Protein AF-A0A3D1ZAY9-F1 (afdb_monomer_lite)

Secondary structure (DSSP, 8-state):
-HHHHHHH-TT--SSEEEEEE-TT-EEEEEETTTTEEEEEE------GGG--

Foldseek 3Di:
DVVVCQLPPPPDADAWDDWDQDPQRWIWTAHPVNRDIDIDHPDPPPDPVNVD

pLDDT: mean 80.13, std 13.89, range [57.09, 97.25]

Radius of gyration: 15.23 Å; chains: 1; bounding box: 34×15×45 Å

Structure (mmCIF, N/CA/C/O backbone):
data_AF-A0A3D1ZAY9-F1
#
_entry.id   AF-A0A3D1ZAY9-F1
#
loop_
_atom_site.group_PDB
_atom_site.id
_atom_site.type_symbol
_atom_site.label_atom_id
_atom_site.label_alt_id
_atom_site.label_comp_id
_atom_site.label_asym_id
_atom_site.label_entity_id
_atom_site.label_seq_id
_atom_site.pdbx_PDB_ins_code
_atom_site.Cartn_x
_atom_site.Cartn_y
_atom_site.Cartn_z
_atom_site.occupancy
_atom_site.B_iso_or_equiv
_atom_site.auth_seq_id
_atom_site.auth_comp_id
_atom_site.auth_asym_id
_atom_site.auth_atom_id
_atom_site.pdbx_PDB_model_num
ATOM 1 N N . THR A 1 1 ? 22.814 0.206 -12.154 1.00 62.03 1 THR A N 1
ATOM 2 C CA . THR A 1 1 ? 22.063 1.342 -12.737 1.00 62.03 1 THR A CA 1
ATOM 3 C C . THR A 1 1 ? 20.982 1.777 -11.758 1.00 62.03 1 THR A C 1
ATOM 5 O O . THR A 1 1 ? 20.607 0.955 -10.923 1.00 62.03 1 THR A O 1
ATOM 8 N N . PRO A 1 2 ? 20.456 3.013 -11.842 1.00 59.25 2 PRO A N 1
ATOM 9 C CA . PRO A 1 2 ? 19.319 3.453 -11.023 1.00 59.25 2 PRO A CA 1
ATOM 10 C C . PRO A 1 2 ? 18.120 2.491 -11.096 1.00 59.25 2 PRO A C 1
ATOM 12 O O . PRO A 1 2 ? 17.464 2.239 -10.092 1.00 59.25 2 PRO A O 1
ATOM 15 N N . PHE A 1 3 ? 17.915 1.867 -12.264 1.00 59.16 3 PHE A N 1
ATOM 16 C CA . PHE A 1 3 ? 16.918 0.820 -12.495 1.00 59.16 3 PHE A CA 1
ATOM 17 C C . PHE A 1 3 ? 17.086 -0.401 -11.569 1.00 59.16 3 PHE A C 1
ATOM 19 O O . PHE A 1 3 ? 16.129 -0.800 -10.913 1.00 59.16 3 PHE A O 1
ATOM 26 N N . HIS A 1 4 ? 18.302 -0.954 -11.445 1.00 57.09 4 HIS A N 1
ATOM 27 C CA . HIS A 1 4 ? 18.563 -2.090 -10.546 1.00 57.09 4 HIS A CA 1
ATOM 28 C C . HIS A 1 4 ? 18.360 -1.736 -9.069 1.00 57.09 4 HIS A C 1
ATOM 30 O O . HIS A 1 4 ? 17.738 -2.506 -8.341 1.00 57.09 4 HIS A O 1
ATOM 36 N N . ALA A 1 5 ? 18.830 -0.566 -8.629 1.00 57.31 5 ALA A N 1
ATOM 37 C CA . ALA A 1 5 ? 18.687 -0.147 -7.236 1.00 57.31 5 ALA A CA 1
ATOM 38 C C . ALA A 1 5 ? 17.214 0.060 -6.863 1.00 57.31 5 ALA A C 1
ATOM 40 O O . ALA A 1 5 ? 16.770 -0.439 -5.834 1.00 57.31 5 ALA A O 1
ATOM 41 N N . ALA A 1 6 ? 16.432 0.708 -7.732 1.00 58.16 6 ALA A N 1
ATOM 42 C CA . ALA A 1 6 ? 14.997 0.845 -7.529 1.00 58.16 6 ALA A CA 1
ATOM 43 C C . ALA A 1 6 ? 14.316 -0.529 -7.510 1.00 58.16 6 ALA A C 1
ATOM 45 O O . ALA A 1 6 ? 13.545 -0.781 -6.593 1.00 58.16 6 ALA A O 1
ATOM 46 N N . SER A 1 7 ? 14.642 -1.431 -8.450 1.00 58.00 7 SER A N 1
ATOM 47 C CA . SER A 1 7 ? 14.033 -2.770 -8.528 1.00 58.00 7 SER A CA 1
ATOM 48 C C . SER A 1 7 ? 14.247 -3.643 -7.287 1.00 58.00 7 SER A C 1
ATOM 50 O O . SER A 1 7 ? 13.433 -4.526 -7.049 1.00 58.00 7 SER A O 1
ATOM 52 N N . GLN A 1 8 ? 15.302 -3.386 -6.504 1.00 61.38 8 GLN A N 1
ATOM 53 C CA . GLN A 1 8 ? 15.660 -4.151 -5.300 1.00 61.38 8 GLN A CA 1
ATOM 54 C C . GLN A 1 8 ? 15.362 -3.403 -3.991 1.00 61.38 8 GLN A C 1
ATOM 56 O O . GLN A 1 8 ? 15.276 -4.019 -2.934 1.00 61.38 8 GLN A O 1
ATOM 61 N N . THR A 1 9 ? 15.222 -2.074 -4.036 1.00 60.75 9 THR A N 1
ATOM 62 C CA . THR A 1 9 ? 14.946 -1.253 -2.850 1.00 60.75 9 THR A CA 1
ATOM 63 C C . THR A 1 9 ? 13.439 -1.132 -2.680 1.00 60.75 9 THR A C 1
ATOM 65 O O . THR A 1 9 ? 12.770 -0.365 -3.378 1.00 60.75 9 THR A O 1
ATOM 68 N N . GLU A 1 10 ? 12.917 -1.923 -1.745 1.00 63.06 10 GLU A N 1
ATOM 69 C CA . GLU A 1 10 ? 11.485 -2.111 -1.520 1.00 63.06 10 GLU A CA 1
ATOM 70 C C . GLU A 1 10 ? 10.650 -0.825 -1.351 1.00 63.06 10 GLU A C 1
ATOM 72 O O . GLU A 1 10 ? 9.587 -0.789 -1.967 1.00 63.06 10 GLU A O 1
ATOM 77 N N . PRO A 1 11 ? 11.074 0.262 -0.662 1.00 66.62 11 PRO A N 1
ATOM 78 C CA . PRO A 1 11 ? 10.159 1.373 -0.370 1.00 66.62 11 PRO A CA 1
ATOM 79 C C . PRO A 1 11 ? 9.841 2.310 -1.547 1.00 66.62 11 PRO A C 1
ATOM 81 O O . PRO A 1 11 ? 9.034 3.222 -1.380 1.00 66.62 11 PRO A O 1
ATOM 84 N N . VAL A 1 12 ? 10.467 2.155 -2.720 1.00 78.12 12 VAL A N 1
ATOM 85 C CA . VAL A 1 12 ? 10.257 3.090 -3.839 1.00 78.12 12 VAL A CA 1
ATOM 86 C C . VAL A 1 12 ? 9.175 2.577 -4.783 1.00 78.12 12 VAL A C 1
ATOM 88 O O . VAL A 1 12 ? 9.293 1.481 -5.341 1.00 78.12 12 VAL A O 1
ATOM 91 N N . PHE A 1 13 ? 8.159 3.410 -5.017 1.00 79.50 13 PHE A N 1
ATOM 92 C CA . PHE A 1 13 ? 7.134 3.155 -6.024 1.00 79.50 13 PHE A CA 1
ATOM 93 C C . PHE A 1 13 ? 7.682 3.293 -7.443 1.00 79.50 13 PHE A C 1
ATOM 95 O O . PHE A 1 13 ? 8.405 4.239 -7.764 1.00 79.50 13 PHE A O 1
ATOM 102 N N . TRP A 1 14 ? 7.271 2.389 -8.325 1.00 80.81 14 TRP A N 1
ATOM 103 C CA . TRP A 1 14 ? 7.523 2.490 -9.753 1.00 80.81 14 TRP A CA 1
ATOM 104 C C . TRP A 1 14 ? 6.251 2.133 -10.527 1.00 80.81 14 TRP A C 1
ATOM 106 O O . TRP A 1 14 ? 5.779 0.999 -10.498 1.00 80.81 14 TRP A O 1
ATOM 116 N N . GLY A 1 15 ? 5.656 3.115 -11.207 1.00 88.88 15 GLY A N 1
ATOM 117 C CA . GLY A 1 15 ? 4.384 2.939 -11.919 1.00 88.88 15 GLY A CA 1
ATOM 118 C C . GLY A 1 15 ? 3.221 2.455 -11.032 1.00 88.88 15 GLY A C 1
ATOM 119 O O . GLY A 1 15 ? 2.645 1.404 -11.336 1.00 88.88 15 GLY A O 1
ATOM 120 N N . PRO A 1 16 ? 2.876 3.159 -9.931 1.00 92.00 16 PRO A N 1
ATOM 121 C CA . PRO A 1 16 ? 1.671 2.844 -9.169 1.00 92.00 16 PRO A CA 1
ATOM 122 C C . PRO A 1 16 ? 0.424 3.116 -10.025 1.00 92.00 16 PRO A C 1
ATOM 124 O O . PRO A 1 16 ? 0.339 4.157 -10.676 1.00 92.00 16 PRO A O 1
ATOM 127 N N . VAL A 1 17 ? -0.539 2.189 -10.032 1.00 95.31 17 VAL A N 1
ATOM 128 C CA . VAL A 1 17 ? -1.763 2.300 -10.855 1.00 95.31 17 VAL A CA 1
ATOM 129 C C . VAL A 1 17 ? -3.037 2.479 -10.044 1.00 95.31 17 VAL A C 1
ATOM 131 O O . VAL A 1 17 ? -3.989 3.086 -10.524 1.00 95.31 17 VAL A O 1
ATOM 134 N N . SER A 1 18 ? -3.083 1.952 -8.822 1.00 96.00 18 SER A N 1
ATOM 135 C CA . SER A 1 18 ? -4.269 2.042 -7.974 1.00 96.00 18 SER A CA 1
ATOM 136 C C . SER A 1 18 ? -3.913 1.906 -6.502 1.00 96.00 18 SER A C 1
ATOM 138 O O . SER A 1 18 ? -2.958 1.203 -6.148 1.00 96.00 18 SER A O 1
ATOM 140 N N . VAL A 1 19 ? -4.729 2.555 -5.669 1.00 95.69 19 VAL A N 1
ATOM 141 C CA . VAL A 1 19 ? -4.700 2.461 -4.212 1.00 95.69 19 VAL A CA 1
ATOM 142 C C . VAL A 1 19 ? -6.064 2.032 -3.674 1.00 95.69 19 VAL A C 1
ATOM 144 O O . VAL A 1 19 ? -7.099 2.471 -4.178 1.00 95.69 19 VAL A O 1
ATOM 147 N N . LYS A 1 20 ? -6.075 1.180 -2.645 1.00 97.25 20 LYS A N 1
ATOM 148 C CA . LYS A 1 20 ? -7.304 0.736 -1.973 1.00 97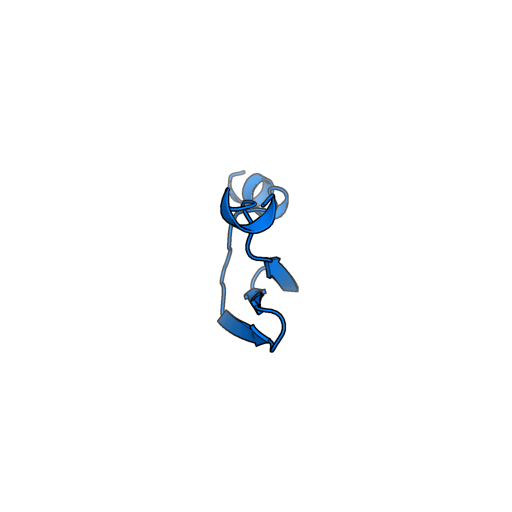.25 20 LYS A CA 1
ATOM 149 C C . LYS A 1 20 ? -7.088 0.591 -0.472 1.00 97.25 20 LYS A C 1
ATOM 151 O O . LYS A 1 20 ? -6.073 0.044 -0.054 1.00 97.25 20 LYS A O 1
ATOM 156 N N . LEU A 1 21 ? -8.069 1.035 0.308 1.00 97.25 21 LEU A N 1
ATOM 157 C CA . LEU A 1 21 ? -8.162 0.770 1.742 1.00 97.25 21 LEU A CA 1
ATOM 158 C C . LEU A 1 21 ? -9.113 -0.401 1.998 1.00 97.25 21 LEU A C 1
ATOM 160 O O . LEU A 1 21 ? -10.120 -0.557 1.298 1.00 97.25 21 LEU A O 1
ATOM 164 N N . ASP A 1 22 ? -8.788 -1.222 2.990 1.00 95.69 22 ASP A N 1
ATOM 165 C CA . ASP A 1 22 ? -9.707 -2.220 3.531 1.00 95.69 22 ASP A CA 1
ATOM 166 C C . ASP A 1 22 ? -10.305 -1.777 4.875 1.00 95.69 22 ASP A C 1
ATOM 168 O O . ASP A 1 22 ? -9.996 -0.713 5.401 1.00 95.69 22 ASP A O 1
ATOM 172 N N . SER A 1 23 ? -11.184 -2.603 5.444 1.00 95.44 23 SER A N 1
ATOM 173 C CA . SER A 1 23 ? -11.834 -2.322 6.730 1.00 95.44 23 SER A CA 1
ATOM 174 C C . SER A 1 23 ? -10.903 -2.459 7.946 1.00 95.44 23 SER A C 1
ATOM 176 O O . SER A 1 23 ? -1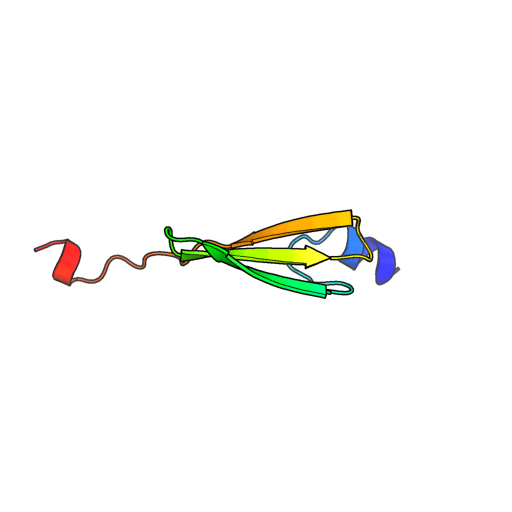1.384 -2.429 9.075 1.00 95.44 23 SER A O 1
ATOM 178 N N . ARG A 1 24 ? -9.607 -2.718 7.736 1.00 92.62 24 ARG A N 1
ATOM 179 C CA . ARG A 1 24 ? -8.567 -2.828 8.769 1.00 92.62 24 ARG A CA 1
ATOM 180 C C . ARG A 1 24 ? -7.505 -1.732 8.607 1.00 92.62 24 ARG A C 1
ATOM 182 O O . ARG A 1 24 ? -6.404 -1.892 9.123 1.00 92.62 24 ARG A O 1
ATOM 189 N N . ASP A 1 25 ? -7.819 -0.669 7.864 1.00 93.06 25 ASP A N 1
ATOM 190 C CA . ASP A 1 25 ? -6.927 0.457 7.562 1.00 93.06 25 ASP A CA 1
ATOM 191 C C . ASP A 1 25 ? -5.601 0.054 6.894 1.00 93.06 25 ASP A C 1
ATOM 193 O O . ASP A 1 25 ? -4.577 0.727 7.029 1.00 93.06 25 ASP A O 1
ATOM 197 N N . ARG A 1 26 ? -5.609 -1.043 6.126 1.00 94.81 26 ARG A N 1
ATOM 198 C CA . ARG A 1 26 ? -4.456 -1.436 5.311 1.00 94.81 26 ARG A CA 1
ATOM 199 C C . ARG A 1 26 ? -4.544 -0.786 3.940 1.00 94.81 26 ARG A C 1
ATOM 201 O O . ARG A 1 26 ? -5.558 -0.909 3.248 1.00 94.81 26 ARG A O 1
ATOM 208 N N . LEU A 1 27 ? -3.464 -0.126 3.530 1.00 94.44 27 LEU A N 1
ATOM 209 C CA . LEU A 1 27 ? -3.327 0.504 2.223 1.00 94.44 27 LEU A CA 1
ATOM 210 C C . LEU A 1 27 ? -2.645 -0.451 1.247 1.00 94.44 27 LEU A C 1
ATOM 212 O O . LEU A 1 27 ? -1.477 -0.797 1.402 1.00 94.44 27 LEU A O 1
ATOM 216 N N . TYR A 1 28 ? -3.369 -0.815 0.200 1.00 95.38 28 TYR A N 1
ATOM 217 C CA . TYR A 1 28 ? -2.875 -1.618 -0.907 1.00 95.38 28 TYR A CA 1
ATOM 218 C C . TYR A 1 28 ? -2.466 -0.703 -2.054 1.0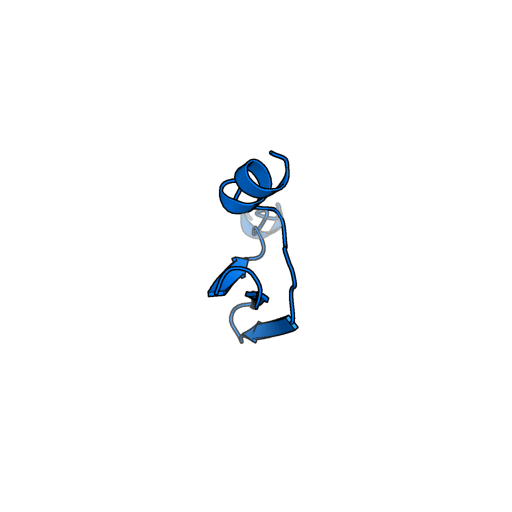0 95.38 28 TYR A C 1
ATOM 220 O O . TYR A 1 28 ? -3.286 0.089 -2.515 1.00 95.38 28 TYR A O 1
ATOM 228 N N . VAL A 1 29 ? -1.240 -0.847 -2.552 1.00 94.38 29 VAL A N 1
ATOM 229 C CA . VAL A 1 29 ? -0.732 -0.148 -3.739 1.00 94.38 29 VAL A CA 1
ATOM 230 C C . VAL A 1 29 ? -0.378 -1.180 -4.800 1.00 94.38 29 VAL A C 1
ATOM 232 O O . VAL A 1 29 ? 0.437 -2.068 -4.561 1.00 94.38 29 VAL A O 1
ATOM 235 N N . THR A 1 30 ? -0.991 -1.072 -5.977 1.00 93.94 30 THR A N 1
ATOM 236 C CA . THR A 1 30 ? -0.696 -1.946 -7.126 1.00 93.94 30 THR A CA 1
ATOM 237 C C . THR A 1 30 ? 0.273 -1.253 -8.079 1.00 93.94 30 THR A C 1
ATOM 239 O O . THR A 1 30 ? 0.101 -0.073 -8.388 1.00 93.94 30 THR A O 1
ATOM 242 N N . GLU A 1 31 ? 1.285 -1.976 -8.558 1.00 91.81 31 GLU A N 1
ATOM 243 C CA . GLU A 1 31 ? 2.313 -1.450 -9.461 1.00 91.81 31 GLU A CA 1
ATOM 244 C C . GLU A 1 31 ? 2.406 -2.292 -10.734 1.00 91.81 31 GLU A C 1
ATOM 246 O O . GLU A 1 31 ? 2.679 -3.494 -10.682 1.00 91.81 31 GLU A O 1
ATOM 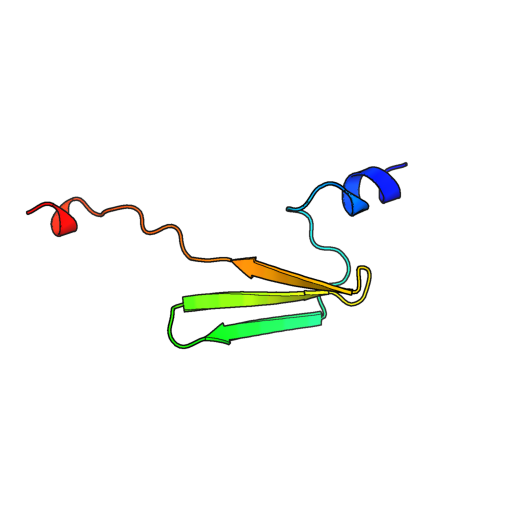251 N N . HIS A 1 32 ? 2.236 -1.656 -11.896 1.00 85.19 32 HIS A N 1
ATOM 252 C CA . HIS A 1 32 ? 2.291 -2.375 -13.174 1.00 85.19 32 HIS A CA 1
ATOM 253 C C . HIS A 1 32 ? 3.726 -2.738 -13.572 1.00 85.19 32 HIS A C 1
ATOM 255 O O . HIS A 1 32 ? 3.963 -3.756 -14.210 1.00 85.19 32 HIS A O 1
ATOM 261 N N . SER A 1 33 ? 4.692 -1.902 -13.196 1.00 82.88 33 SER A N 1
ATOM 262 C CA . SER A 1 33 ? 6.064 -1.985 -13.697 1.00 82.88 33 SER A CA 1
ATOM 263 C C . SER A 1 33 ? 6.891 -3.117 -13.062 1.00 82.88 33 SER A C 1
ATOM 265 O O . SER A 1 33 ? 7.889 -3.545 -13.639 1.00 82.88 33 SER A O 1
ATOM 267 N N . ARG A 1 34 ? 6.471 -3.609 -11.884 1.00 77.69 34 ARG A N 1
ATOM 268 C CA . ARG A 1 34 ? 7.128 -4.690 -11.122 1.00 77.69 34 ARG A CA 1
ATOM 269 C C . ARG A 1 34 ? 6.226 -5.884 -10.826 1.00 77.69 34 ARG A C 1
ATOM 271 O O . ARG A 1 34 ? 6.648 -6.775 -10.099 1.00 77.69 34 ARG A O 1
ATOM 278 N N . HIS A 1 35 ? 4.992 -5.894 -11.337 1.00 85.50 35 HIS A N 1
ATOM 279 C CA . HIS A 1 35 ? 3.994 -6.921 -11.011 1.00 85.50 35 HIS A CA 1
ATOM 280 C C . HIS A 1 35 ? 3.843 -7.144 -9.492 1.00 85.50 35 HIS A C 1
ATOM 282 O O . HIS A 1 35 ? 3.716 -8.274 -9.023 1.00 85.50 35 HIS A O 1
ATOM 288 N N . ARG A 1 36 ? 3.895 -6.054 -8.715 1.00 88.75 36 ARG A N 1
ATOM 289 C CA . ARG A 1 36 ? 3.927 -6.073 -7.247 1.00 88.75 36 ARG A CA 1
ATOM 290 C C . ARG A 1 36 ? 2.663 -5.442 -6.673 1.00 88.75 36 ARG A C 1
ATOM 292 O O . ARG A 1 36 ? 2.106 -4.500 -7.240 1.00 88.75 36 ARG A O 1
ATOM 299 N N . ILE A 1 37 ? 2.255 -5.948 -5.513 1.00 91.06 37 ILE A N 1
ATOM 300 C CA . ILE A 1 37 ? 1.317 -5.280 -4.614 1.00 91.06 37 ILE A CA 1
ATOM 301 C C . ILE A 1 37 ? 2.060 -5.001 -3.313 1.00 91.06 37 ILE A C 1
ATOM 303 O O . ILE A 1 37 ? 2.571 -5.930 -2.690 1.00 91.06 37 ILE A O 1
ATOM 307 N N . GLN A 1 38 ? 2.130 -3.735 -2.916 1.00 90.94 38 GLN A N 1
ATOM 308 C CA . GLN A 1 38 ? 2.665 -3.332 -1.618 1.00 90.94 38 GLN A CA 1
ATOM 309 C C . GLN A 1 38 ? 1.513 -3.086 -0.648 1.00 90.94 38 GLN A C 1
ATOM 311 O O . GLN A 1 38 ? 0.497 -2.500 -1.027 1.00 90.94 38 GLN A O 1
ATOM 316 N N . ILE A 1 39 ? 1.668 -3.548 0.591 1.00 93.00 39 ILE A N 1
ATOM 317 C CA . ILE A 1 39 ? 0.665 -3.420 1.649 1.00 93.00 39 ILE A CA 1
ATOM 318 C C . ILE A 1 39 ? 1.302 -2.632 2.785 1.00 93.00 39 ILE A C 1
ATOM 320 O O . ILE A 1 39 ? 2.320 -3.052 3.332 1.00 93.00 39 ILE A O 1
ATOM 324 N N . TYR A 1 40 ? 0.701 -1.498 3.123 1.00 91.94 40 TYR A N 1
ATOM 325 C CA . TYR A 1 40 ? 1.113 -0.666 4.243 1.00 91.94 40 TYR A CA 1
ATOM 326 C C . TYR A 1 40 ? 0.059 -0.731 5.334 1.00 91.94 40 TYR A C 1
ATOM 328 O O . TYR A 1 40 ? -1.140 -0.679 5.061 1.00 91.94 40 TYR A O 1
ATOM 336 N N . GLU A 1 41 ? 0.520 -0.800 6.573 1.00 91.12 41 GLU A N 1
ATOM 337 C CA . GLU A 1 41 ? -0.323 -0.670 7.752 1.00 91.12 41 GLU A CA 1
ATOM 338 C C . GLU A 1 41 ? 0.045 0.632 8.452 1.00 91.12 41 GLU A C 1
ATOM 340 O O . GLU A 1 41 ? 1.216 1.033 8.474 1.00 91.12 41 GLU A O 1
ATOM 345 N N . GLN A 1 42 ? -0.947 1.316 9.016 1.00 83.75 42 GLN A N 1
ATOM 346 C CA . GLN A 1 42 ? -0.657 2.461 9.859 1.00 83.75 42 GLN A CA 1
ATOM 347 C C . GLN A 1 42 ? 0.103 1.970 11.092 1.00 83.75 42 GLN A C 1
ATOM 349 O O . GLN A 1 42 ? -0.412 1.168 11.871 1.00 83.75 42 GLN A O 1
ATOM 354 N N . SER A 1 43 ? 1.329 2.465 11.282 1.00 80.56 43 SER A N 1
ATOM 355 C CA . SER A 1 43 ? 2.034 2.257 12.543 1.00 80.56 43 SER A CA 1
ATOM 356 C C . SER A 1 43 ? 1.188 2.877 13.648 1.00 80.56 43 SER A C 1
ATOM 358 O O . SER A 1 43 ? 1.029 4.100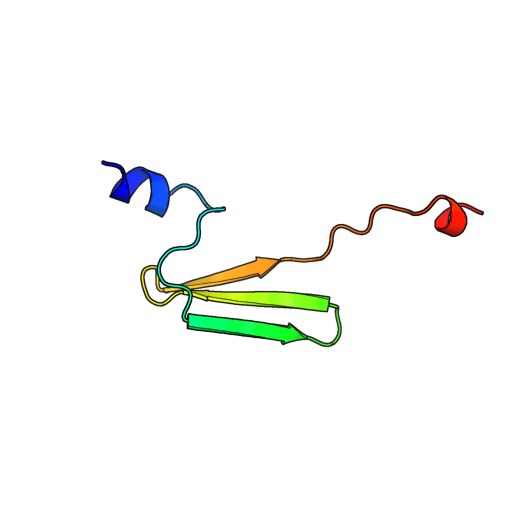 13.714 1.00 80.56 43 SER A O 1
ATOM 360 N N . ARG A 1 44 ? 0.590 2.028 14.484 1.00 69.75 44 ARG A N 1
ATOM 361 C CA . ARG A 1 44 ? -0.116 2.467 15.679 1.00 69.75 44 ARG A CA 1
ATOM 362 C C . ARG A 1 44 ? 0.954 2.910 16.667 1.00 69.75 44 ARG A C 1
ATOM 364 O O . ARG A 1 44 ? 1.500 2.108 17.419 1.00 69.75 44 ARG A O 1
ATOM 371 N N . SER A 1 45 ? 1.295 4.192 16.633 1.00 73.88 45 SER A N 1
ATOM 372 C CA . SER A 1 45 ? 1.969 4.818 17.761 1.00 73.88 45 SER A CA 1
ATOM 373 C C . SER A 1 45 ? 1.027 4.656 18.948 1.00 73.88 45 SER A C 1
ATOM 375 O O . SER A 1 45 ? -0.077 5.197 18.902 1.00 73.88 45 SER A O 1
ATOM 377 N N . LEU A 1 46 ? 1.416 3.877 19.961 1.00 71.69 46 LEU A N 1
ATOM 378 C CA . LEU A 1 46 ? 0.664 3.824 21.214 1.00 71.69 46 LEU A CA 1
ATOM 379 C C . LEU A 1 46 ? 0.517 5.263 21.701 1.00 71.69 46 LEU A C 1
ATOM 381 O O . LEU A 1 46 ? 1.518 5.938 21.961 1.00 71.69 46 LEU A O 1
ATOM 385 N N . SER A 1 47 ? -0.715 5.761 21.753 1.00 65.56 47 SER A N 1
ATOM 386 C CA . SER A 1 47 ? -0.953 7.039 22.393 1.00 65.56 47 SER A CA 1
ATOM 387 C C . SER A 1 47 ? -0.825 6.816 23.897 1.00 65.56 47 SER A C 1
ATOM 389 O O . SER A 1 47 ? -1.116 5.737 24.411 1.00 65.56 47 SER A O 1
ATOM 391 N N . THR A 1 48 ? -0.405 7.833 24.645 1.00 70.25 48 THR A N 1
ATOM 392 C CA . THR A 1 48 ? -0.359 7.754 26.115 1.00 70.25 48 THR A CA 1
ATOM 393 C C . THR A 1 48 ? -1.728 7.401 26.725 1.00 70.25 48 THR A C 1
ATOM 395 O O . 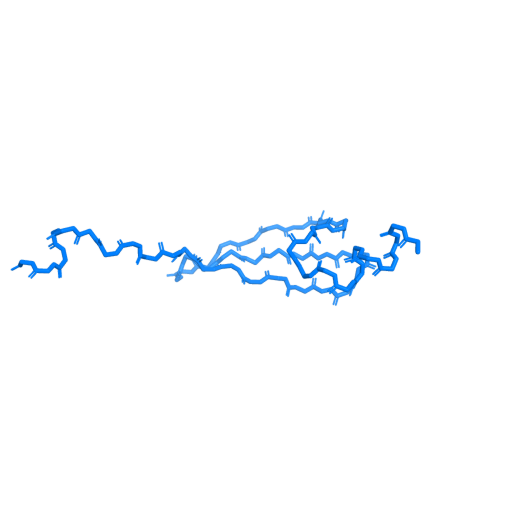THR A 1 48 ? -1.782 6.918 27.848 1.00 70.25 48 THR A O 1
ATOM 398 N N . GLN A 1 49 ? -2.822 7.585 25.974 1.00 69.62 49 GLN A N 1
ATOM 399 C CA . GLN A 1 49 ? -4.186 7.225 26.370 1.00 69.62 49 GLN A CA 1
ATOM 400 C C . GLN A 1 49 ? -4.495 5.724 26.222 1.00 69.62 49 GLN A C 1
ATOM 402 O O . GLN A 1 49 ? -5.488 5.277 26.772 1.00 69.62 49 GLN A O 1
ATOM 407 N N . ASP A 1 50 ? -3.662 4.946 25.521 1.00 69.56 50 ASP A N 1
ATOM 408 C CA . ASP A 1 50 ? -3.830 3.489 25.374 1.00 69.56 50 ASP A CA 1
ATOM 409 C C . ASP A 1 50 ? -3.151 2.694 26.511 1.00 69.56 50 ASP A C 1
ATOM 411 O O . ASP A 1 50 ? -3.270 1.471 26.579 1.00 69.56 50 ASP A O 1
ATOM 415 N N . ILE A 1 51 ? -2.387 3.379 27.373 1.00 68.50 51 ILE A N 1
ATOM 416 C CA . ILE A 1 51 ? -1.594 2.797 28.474 1.00 68.50 51 ILE A CA 1
ATOM 417 C C . ILE A 1 51 ? -2.259 3.040 29.848 1.00 68.50 51 ILE A C 1
ATOM 419 O O . ILE A 1 51 ? -1.866 2.415 30.835 1.00 68.50 51 ILE A O 1
ATOM 423 N N . LEU A 1 52 ? -3.267 3.917 29.917 1.00 60.50 52 LEU A N 1
ATOM 424 C CA . LEU A 1 52 ? -4.047 4.242 31.121 1.00 60.50 52 LEU A CA 1
ATOM 425 C C . LEU A 1 52 ? -5.461 3.664 31.019 1.00 60.50 52 LEU A C 1
ATOM 427 O O . LEU A 1 52 ? -5.967 3.207 32.067 1.00 60.50 52 LEU A O 1
#

Sequence (52 aa):
TPFHAASQTEPVFWGPVSVKLDSRDRLYVTEHSRHRIQIYEQSRSLSTQDIL